Protein 6JK4 (pdb70)

Nearest PDB structures (foldseek):
  6jk5-assembly1_A  TM=1.004E+00  e=3.391E-26  Hypomesus nipponensis
  2py2-assembly6_F  TM=1.001E+00  e=6.611E-23  Clupea harengus
  1sl6-assembly3_C  TM=8.587E-01  e=1.693E-10  Homo sapiens
  1sl6-assembly6_F  TM=8.647E-01  e=2.025E-10  Homo sapiens
  4wrf-assembly1_A  TM=8.958E-01  e=6.069E-09  Rattus norvegicus

Organism: NCBI:txid182223

Sequence (126 aa):
ECPTDWKLFDGTCYLFNPSVLHWADAQESCMKEGASLASIHSLLEQYTFVKELTTAALTPSWLGGGDCQVSTRWFWMDGTSMDFTDWCYAQPDTTLTECCIQMNVGVGKCWDDTPCTHLHSSICAKT

Secondary structure (DSSP, 8-state):
---TT-EEETTEEEEEEEEEE-HHHHHHHHHHTT-EE----SHHHHHHHHTTSTTTT--EEEEEE--SSTT--EESSS-------BPTT-----GGG-EEEEEETTTTEEEEE-TTS-EEEEEEE-

Foldseek 3Di:
DDPPQWDDDPHKTKHWFFFWFFQVVQQVVLVVVPWGFADDDDPVSVVVQQVRCPPLSWWAFGQWWCQPHFPQMDGPPPDHPDDFFADPPDDPSDNQQTTWIALPDPVRHIYRGRRGGIGITMIMDD

Radius of gyration: 13.23 Å; Cα contacts (8 Å, |Δi|>4): 269; chains: 1; bounding box: 38×30×33 Å

B-factor: mean 11.13, std 7.7, range [4.28, 49.47]

Structure (mmCIF, N/CA/C/O backbone):
data_6JK4
#
_entry.id   6JK4
#
_cell.length_a   65.952
_cell.length_b   65.952
_cell.length_c   49.794
_cell.angle_alpha   90.00
_cell.angle_beta   90.00
_cell.angle_gamma   120.00
#
_symmetry.space_group_name_H-M   'P 31 2 1'
#
loop_
_entity.id
_entity.type
_entity.pdbx_description
1 polymer 'Type II antifreeze protein'
2 non-polymer 'CALCIUM ION'
3 water water
#
loop_
_atom_site.group_PDB
_atom_site.id
_atom_site.type_symbol
_atom_site.label_atom_id
_atom_site.label_alt_id
_atom_site.label_comp_id
_atom_site.label_asym_id
_atom_site.label_entity_id
_atom_site.label_seq_id
_atom_site.pdbx_PDB_ins_code
_atom_site.Cartn_x
_atom_site.Cartn_y
_atom_site.Cartn_z
_atom_site.occupancy
_atom_site.B_iso_or_equiv
_atom_site.auth_seq_id
_atom_site.auth_comp_id
_atom_site.auth_asym_id
_atom_site.auth_atom_id
_atom_site.pdbx_PDB_model_num
ATOM 1 N N . GLU A 1 9 ? 15.441 1.926 8.188 1.00 31.00 3 GLU A N 1
ATOM 2 C CA . GLU A 1 9 ? 15.643 1.660 6.734 1.00 27.02 3 GLU A CA 1
ATOM 3 C C . GLU A 1 9 ? 17.047 1.099 6.462 1.00 20.12 3 GLU A C 1
ATOM 4 O O . GLU A 1 9 ? 17.384 0.826 5.263 1.00 26.32 3 GLU A O 1
ATOM 10 N N . CYS A 1 10 ? 17.932 1.078 7.456 1.00 12.94 4 CYS A N 1
ATOM 11 C CA . CYS A 1 10 ? 19.150 0.348 7.316 1.00 10.52 4 CYS A CA 1
ATOM 12 C C . CYS A 1 10 ? 19.126 -0.900 8.197 1.00 9.72 4 CYS A C 1
ATOM 13 O O . CYS A 1 10 ? 18.423 -0.910 9.222 1.00 11.68 4 CYS A O 1
ATOM 16 N N . PRO A 1 11 ? 19.899 -1.940 7.847 1.00 8.92 5 PRO A N 1
ATOM 17 C CA . PRO A 1 11 ? 20.017 -3.080 8.750 1.00 9.41 5 PRO A CA 1
ATOM 18 C C . PRO A 1 11 ? 20.608 -2.684 10.094 1.00 9.41 5 PRO A C 1
ATOM 19 O O . PRO A 1 11 ? 21.336 -1.691 10.183 1.00 10.24 5 PRO A O 1
ATOM 23 N N . THR A 1 12 ? 20.291 -3.485 11.124 1.00 10.66 6 THR A N 1
ATOM 24 C CA . THR A 1 12 ? 20.828 -3.266 12.448 1.00 12.53 6 THR A CA 1
ATOM 25 C C . THR A 1 12 ? 22.349 -3.070 12.340 1.00 10.91 6 THR A C 1
ATOM 26 O O . THR A 1 12 ? 23.026 -3.810 11.685 1.00 12.37 6 THR A O 1
ATOM 30 N N . ASP A 1 13 ? 22.854 -2.061 13.089 1.00 9.54 7 ASP A N 1
ATOM 31 C CA . ASP A 1 13 ? 24.196 -1.591 13.222 1.00 10.05 7 ASP A CA 1
ATOM 32 C C . ASP A 1 13 ? 24.514 -0.518 12.167 1.00 8.69 7 ASP A C 1
ATOM 33 O O . ASP A 1 13 ? 25.420 0.278 12.391 1.00 9.93 7 ASP A O 1
ATOM 38 N N . TRP A 1 14 ? 23.843 -0.552 11.022 1.00 7.42 8 TRP A N 1
ATOM 39 C CA . TRP A 1 14 ? 24.159 0.399 9.933 1.00 6.47 8 TRP A CA 1
ATOM 40 C C . TRP A 1 14 ? 23.418 1.705 10.193 1.00 7.00 8 TRP A C 1
ATOM 41 O O . TRP A 1 14 ? 22.321 1.675 10.773 1.00 8.93 8 TRP A O 1
ATOM 52 N N . LYS A 1 15 ? 24.002 2.800 9.708 1.00 6.86 9 LYS A N 1
ATOM 53 C CA . LYS A 1 15 ? 23.426 4.130 10.003 1.00 7.72 9 LYS A CA 1
ATOM 54 C C . LYS A 1 15 ? 23.103 4.868 8.701 1.00 7.25 9 LYS A C 1
ATOM 55 O O . LYS A 1 15 ? 23.945 4.947 7.799 1.00 7.23 9 LYS A O 1
ATOM 61 N N . LEU A 1 16 ? 21.889 5.390 8.661 1.00 7.87 10 LEU A N 1
ATOM 62 C CA . LEU A 1 16 ? 21.339 6.013 7.454 1.00 7.38 10 LEU A CA 1
ATOM 63 C C . LEU A 1 16 ? 21.756 7.489 7.367 1.00 7.41 10 LEU A C 1
ATOM 64 O O . LEU A 1 16 ? 21.632 8.255 8.344 1.00 7.96 10 LEU A O 1
ATOM 69 N N . PHE A 1 17 ? 22.209 7.893 6.170 1.00 6.67 11 PHE A N 1
ATOM 70 C CA . PHE A 1 17 ? 22.329 9.344 5.874 1.00 6.92 11 PHE A CA 1
ATOM 71 C C . PHE A 1 17 ? 21.934 9.528 4.400 1.00 7.45 11 PHE A C 1
ATOM 72 O O . PHE A 1 17 ? 22.567 8.911 3.522 1.00 7.26 11 PHE A O 1
ATOM 80 N N . ASP A 1 18 ? 20.851 10.282 4.169 1.00 8.54 12 ASP A N 1
ATOM 81 C CA . ASP A 1 18 ? 20.381 10.658 2.835 1.00 10.31 12 ASP A CA 1
ATOM 82 C C . ASP A 1 18 ? 20.455 9.483 1.848 1.00 10.50 12 ASP A C 1
ATOM 83 O O . ASP A 1 18 ? 21.077 9.605 0.773 1.00 11.10 12 ASP A O 1
ATOM 88 N N . GLY A 1 19 ? 19.816 8.373 2.192 1.00 9.58 13 GLY A N 1
ATOM 89 C CA . GLY A 1 19 ? 19.573 7.279 1.239 1.00 9.75 13 GLY A CA 1
ATOM 90 C C . GLY A 1 19 ? 20.651 6.204 1.233 1.00 7.96 13 GLY A C 1
ATOM 91 O O . GLY A 1 19 ? 20.466 5.232 0.491 1.00 9.51 13 GLY A O 1
ATOM 92 N N . THR A 1 20 ? 21.743 6.351 1.980 1.00 7.18 14 THR A N 1
ATOM 93 C CA . THR A 1 20 ? 22.827 5.391 2.022 1.00 6.52 14 THR A CA 1
ATOM 94 C C . THR A 1 20 ? 23.042 4.926 3.450 1.00 6.05 14 THR A C 1
ATOM 95 O O . THR A 1 20 ? 22.913 5.720 4.409 1.00 6.69 14 THR A O 1
ATOM 99 N N . CYS A 1 21 ? 23.344 3.639 3.625 1.00 5.92 15 CYS A N 1
ATOM 100 C CA . CYS A 1 21 ? 23.630 3.031 4.917 1.00 5.98 15 CYS A CA 1
ATOM 101 C C . CYS A 1 21 ? 25.141 2.897 5.097 1.00 6.00 15 CYS A C 1
ATOM 102 O O . CYS A 1 21 ? 25.821 2.396 4.174 1.00 6.63 15 CYS A O 1
ATOM 105 N N . TYR A 1 22 ? 25.628 3.288 6.278 1.00 6.15 16 TYR A N 1
ATOM 106 C CA . TYR A 1 22 ? 27.071 3.326 6.541 1.00 6.13 16 TYR A CA 1
ATOM 107 C C . TYR A 1 22 ? 27.402 2.487 7.777 1.00 6.09 16 TYR A C 1
ATOM 108 O O . TYR A 1 22 ? 26.594 2.354 8.722 1.00 7.49 16 TYR A O 1
ATOM 117 N N . LEU A 1 23 ? 28.618 1.941 7.814 1.00 6.38 17 LEU A N 1
ATOM 118 C CA . LEU A 1 23 ? 29.085 1.180 8.954 1.00 6.48 17 LEU A CA 1
ATOM 119 C C . LEU A 1 23 ? 30.562 1.427 9.145 1.00 6.57 17 LEU A C 1
ATOM 120 O O . LEU A 1 23 ? 31.349 1.263 8.193 1.00 7.97 17 LEU A O 1
ATOM 125 N N . PHE A 1 24 ? 30.961 1.724 10.392 1.00 6.41 18 PHE A N 1
ATOM 126 C CA . PHE A 1 24 ? 32.400 1.780 10.726 1.00 6.48 18 PHE A CA 1
ATOM 127 C C . PHE A 1 24 ? 32.871 0.371 11.096 1.00 6.45 18 PHE A C 1
ATOM 128 O O . PHE A 1 24 ? 32.259 -0.318 11.942 1.00 7.52 18 PHE A O 1
ATOM 136 N N . ASN A 1 25 ? 33.937 -0.066 10.435 1.00 6.28 19 ASN A N 1
ATOM 137 C CA . ASN A 1 25 ? 34.645 -1.299 10.797 1.00 6.66 19 ASN A CA 1
ATOM 138 C C . ASN A 1 25 ? 35.890 -0.931 11.535 1.00 6.73 19 ASN A C 1
ATOM 139 O O . ASN A 1 25 ? 36.843 -0.441 10.961 1.00 6.42 19 ASN A O 1
ATOM 144 N N . PRO A 1 26 ? 35.928 -1.145 12.879 1.00 7.05 20 PRO A N 1
ATOM 145 C CA . PRO A 1 26 ? 37.101 -0.751 13.631 1.00 7.66 20 PRO A CA 1
ATOM 146 C C . PRO A 1 26 ? 38.317 -1.637 13.379 1.00 7.97 20 PRO A C 1
ATOM 147 O O . PRO A 1 26 ? 39.438 -1.206 13.657 1.00 9.01 20 PRO A O 1
ATOM 151 N N . SER A 1 27 ? 38.083 -2.854 12.911 1.00 7.36 21 SER A N 1
ATOM 152 C CA . SER A 1 27 ? 39.199 -3.818 12.744 1.00 8.41 21 SER A CA 1
ATOM 153 C C . SER A 1 27 ? 40.265 -3.211 11.847 1.00 7.41 21 SER A C 1
ATOM 154 O O . SER A 1 27 ? 39.912 -2.803 10.731 1.00 7.72 21 SER A O 1
ATOM 157 N N . VAL A 1 28 ? 41.527 -3.221 12.267 1.00 8.11 22 VAL A N 1
ATOM 158 C CA . VAL A 1 28 ? 42.541 -2.656 11.415 1.00 7.94 22 VAL A CA 1
ATOM 159 C C . VAL A 1 28 ? 42.952 -3.664 10.340 1.00 7.54 22 VAL A C 1
ATOM 160 O O . VAL A 1 28 ? 43.309 -4.822 10.670 1.00 8.53 22 VAL A O 1
ATOM 164 N N . LEU A 1 29 ? 42.811 -3.254 9.076 1.00 6.91 23 LEU A N 1
ATOM 165 C CA . LEU A 1 29 ? 42.989 -4.171 7.930 1.00 7.09 23 LEU A CA 1
ATOM 166 C C . LEU A 1 29 ? 43.697 -3.399 6.821 1.00 6.96 23 LEU A C 1
ATOM 167 O O . LEU A 1 29 ? 43.497 -2.155 6.693 1.00 6.66 23 LEU A O 1
ATOM 172 N N . HIS A 1 30 ? 44.335 -4.129 5.895 1.00 6.77 24 HIS A N 1
ATOM 173 C CA . HIS A 1 30 ? 44.830 -3.417 4.692 1.00 6.61 24 HIS A CA 1
ATOM 174 C C . HIS A 1 30 ? 43.603 -3.091 3.800 1.00 5.88 24 HIS A C 1
ATOM 175 O O . HIS A 1 30 ? 42.482 -3.572 4.023 1.00 5.96 24 HIS A O 1
ATOM 182 N N . TRP A 1 31 ? 43.861 -2.281 2.772 1.00 5.84 25 TRP A N 1
ATOM 183 C CA . TRP A 1 31 ? 42.715 -1.729 2.004 1.00 5.52 25 TRP A CA 1
ATOM 184 C C . TRP A 1 31 ? 41.872 -2.856 1.373 1.00 5.27 25 TRP A C 1
ATOM 185 O O . TRP A 1 31 ? 40.642 -2.806 1.387 1.00 5.68 25 TRP A O 1
ATOM 196 N N . ALA A 1 32 ? 42.527 -3.866 0.810 1.00 5.51 26 ALA A N 1
ATOM 197 C CA . ALA A 1 32 ? 41.830 -4.940 0.156 1.00 5.53 26 ALA A CA 1
ATOM 198 C C . ALA A 1 32 ? 41.041 -5.793 1.164 1.00 6.04 26 ALA A C 1
ATOM 199 O O . ALA A 1 32 ? 39.931 -6.191 0.883 1.00 6.00 26 ALA A O 1
ATOM 201 N N . ASP A 1 33 ? 41.641 -6.093 2.337 1.00 6.40 27 ASP A N 1
ATOM 202 C CA . ASP A 1 33 ? 40.886 -6.809 3.349 1.00 6.13 27 ASP A CA 1
ATOM 203 C C . ASP A 1 33 ? 39.661 -5.999 3.774 1.00 5.78 27 ASP A C 1
ATOM 204 O O . ASP A 1 33 ? 38.619 -6.540 4.047 1.00 5.99 27 ASP A O 1
ATOM 209 N N . ALA A 1 34 ? 39.836 -4.676 3.905 1.00 5.76 28 ALA A N 1
ATOM 210 C CA . ALA A 1 34 ? 38.718 -3.815 4.323 1.00 5.55 28 ALA A CA 1
ATOM 211 C C . ALA A 1 34 ? 37.617 -3.808 3.247 1.00 5.61 28 ALA A C 1
ATOM 212 O O . ALA A 1 34 ? 36.456 -3.919 3.591 1.00 5.89 28 ALA A O 1
ATOM 214 N N . GLN A 1 35 ? 38.014 -3.734 1.959 1.00 5.50 29 GLN A N 1
ATOM 215 C CA . GLN A 1 35 ? 37.011 -3.797 0.892 1.00 5.11 29 GLN A CA 1
ATOM 216 C C . GLN A 1 35 ? 36.272 -5.124 0.929 1.00 4.96 29 GLN A C 1
ATOM 217 O O . GLN A 1 35 ? 35.066 -5.177 0.792 1.00 5.77 29 GLN A O 1
ATOM 223 N N . GLU A 1 36 ? 37.028 -6.227 1.067 1.00 5.52 30 GLU A N 1
ATOM 224 C CA . GLU A 1 36 ? 36.432 -7.573 1.108 1.00 6.04 30 GLU A CA 1
ATOM 225 C C . GLU A 1 36 ? 35.459 -7.687 2.291 1.00 6.15 30 GLU A C 1
ATOM 226 O O . GLU A 1 36 ? 34.424 -8.328 2.166 1.00 6.52 30 GLU A O 1
ATOM 232 N N . SER A 1 37 ? 35.813 -7.112 3.452 1.00 6.13 31 SER A N 1
ATOM 233 C CA . SER A 1 37 ? 34.932 -7.159 4.605 1.00 6.63 31 SER A CA 1
ATOM 234 C C . SER A 1 37 ? 33.639 -6.387 4.342 1.00 5.83 31 SER A C 1
ATOM 235 O O . SER A 1 37 ? 32.564 -6.855 4.679 1.00 6.96 31 SER A O 1
ATOM 238 N N . CYS A 1 38 ? 33.738 -5.208 3.705 1.00 5.50 32 CYS A N 1
ATOM 239 C CA . CYS A 1 38 ? 32.507 -4.524 3.297 1.00 5.47 32 CYS A CA 1
ATOM 240 C C . CYS A 1 38 ? 31.675 -5.413 2.359 1.00 5.20 32 CYS A C 1
ATOM 241 O O . CYS A 1 38 ? 30.470 -5.528 2.500 1.00 5.71 32 CYS A O 1
ATOM 244 N N . MET A 1 39 ? 32.347 -6.031 1.394 1.00 5.70 33 MET A N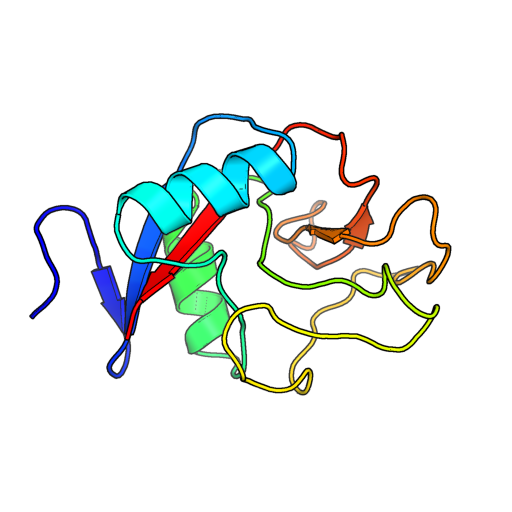 1
ATOM 245 C CA . MET A 1 39 ? 31.651 -6.802 0.359 1.00 6.05 33 MET A CA 1
ATOM 246 C C . MET A 1 39 ? 30.922 -8.020 0.921 1.00 6.04 33 MET A C 1
ATOM 247 O O . MET A 1 39 ? 29.917 -8.424 0.367 1.00 6.34 33 MET A O 1
ATOM 252 N N . LYS A 1 40 ? 31.481 -8.578 1.997 1.00 6.48 34 LYS A N 1
ATOM 253 C CA . LYS A 1 40 ? 30.812 -9.742 2.656 1.00 7.53 34 LYS A CA 1
ATOM 254 C C . LYS A 1 40 ? 29.380 -9.360 3.105 1.00 6.62 34 LYS A C 1
ATOM 255 O O . LYS A 1 40 ? 28.483 -10.237 3.119 1.00 8.24 34 LYS A O 1
ATOM 261 N N . GLU A 1 41 ? 29.150 -8.080 3.460 1.00 7.31 35 GLU A N 1
ATOM 262 C CA . GLU A 1 41 ? 27.822 -7.589 3.839 1.00 8.18 35 GLU A CA 1
ATOM 263 C C . GLU A 1 41 ? 27.221 -6.697 2.766 1.00 7.67 35 GLU A C 1
ATOM 264 O O . GLU A 1 41 ? 26.475 -5.753 3.093 1.00 8.15 35 GLU A O 1
ATOM 270 N N . GLY A 1 42 ? 27.552 -6.961 1.508 1.00 6.36 36 GLY A N 1
ATOM 271 C CA . GLY A 1 42 ? 26.871 -6.245 0.413 1.00 6.74 36 GLY A CA 1
ATOM 272 C C . GLY A 1 42 ? 27.252 -4.781 0.321 1.00 5.97 36 GLY A C 1
ATOM 273 O O . GLY A 1 42 ? 26.487 -3.982 -0.234 1.00 6.59 36 GLY A O 1
ATOM 274 N N . ALA A 1 43 ? 28.451 -4.452 0.782 1.00 5.72 37 ALA A N 1
ATOM 275 C CA . ALA A 1 43 ? 28.837 -3.021 0.782 1.00 5.81 37 ALA A CA 1
ATOM 276 C C . ALA A 1 43 ? 30.195 -2.841 0.085 1.00 5.42 37 ALA A C 1
ATOM 277 O O . ALA A 1 43 ? 30.897 -3.802 -0.270 1.00 6.63 37 ALA A O 1
ATOM 279 N N . SER A 1 44 ? 30.552 -1.564 -0.057 1.00 5.95 38 SER A N 1
ATOM 280 C CA . SER A 1 44 ? 31.878 -1.179 -0.570 1.00 5.34 38 SER A CA 1
ATOM 281 C C . SER A 1 44 ? 32.480 -0.207 0.453 1.00 4.69 38 SER A C 1
ATOM 282 O O . SER A 1 44 ? 31.741 0.453 1.187 1.00 5.48 38 SER A O 1
ATOM 285 N N . LEU A 1 45 ? 33.795 -0.087 0.461 1.00 4.57 39 LEU A N 1
ATOM 286 C CA . LEU A 1 45 ? 34.362 1.052 1.123 1.00 4.97 39 LEU A CA 1
ATOM 287 C C . LEU A 1 45 ? 33.743 2.310 0.541 1.00 4.66 39 LEU A C 1
ATOM 288 O O . LEU A 1 45 ? 33.499 2.420 -0.690 1.00 5.63 39 LEU A O 1
ATOM 293 N N . ALA A 1 46 ? 33.471 3.291 1.410 1.00 4.82 40 ALA A N 1
ATOM 294 C CA . ALA A 1 46 ? 32.622 4.425 1.047 1.00 5.19 40 ALA A CA 1
ATOM 295 C C . ALA A 1 46 ? 33.328 5.440 0.130 1.00 4.79 40 ALA A C 1
ATOM 296 O O . ALA A 1 46 ? 34.538 5.574 0.135 1.00 5.64 40 ALA A O 1
ATOM 298 N N . SER A 1 47 ? 32.458 6.188 -0.560 1.00 4.85 41 SER A N 1
ATOM 299 C CA . SER A 1 47 ? 32.885 7.404 -1.279 1.00 5.02 41 SER A CA 1
ATOM 300 C C . SER A 1 47 ? 32.313 8.606 -0.495 1.00 5.27 41 SER A C 1
ATOM 301 O O . SER A 1 47 ? 31.459 8.429 0.432 1.00 6.90 41 SER A O 1
ATOM 304 N N . ILE A 1 48 ? 32.776 9.825 -0.837 1.00 5.36 42 ILE A N 1
ATOM 305 C CA . ILE A 1 48 ? 32.312 11.080 -0.170 1.00 5.75 42 ILE A CA 1
ATOM 306 C C . ILE A 1 48 ? 32.065 12.120 -1.269 1.00 5.39 42 ILE A C 1
ATOM 307 O O . ILE A 1 48 ? 32.963 12.311 -2.138 1.00 6.19 42 ILE A O 1
ATOM 312 N N . HIS A 1 49 ? 30.891 12.780 -1.239 1.00 5.58 43 HIS A N 1
ATOM 313 C CA . HIS A 1 49 ? 30.539 13.734 -2.319 1.00 5.90 43 HIS A CA 1
ATOM 314 C C . HIS A 1 49 ? 30.041 15.068 -1.802 1.00 6.84 43 HIS A C 1
ATOM 315 O O . HIS A 1 49 ? 29.727 15.932 -2.655 1.00 7.86 43 HIS A O 1
ATOM 322 N N . SER A 1 50 ? 29.933 15.259 -0.489 1.00 7.54 44 SER A N 1
ATOM 323 C CA . SER A 1 50 ? 29.475 16.579 0.013 1.00 9.52 44 SER A CA 1
ATOM 324 C C . SER A 1 50 ? 30.090 16.771 1.381 1.00 8.88 44 SER A C 1
ATOM 325 O O . SER A 1 50 ? 30.419 15.780 2.104 1.00 8.38 44 SER A O 1
ATOM 328 N N . LEU A 1 51 ? 30.129 18.051 1.822 1.00 10.20 45 LEU A N 1
ATOM 329 C CA A LEU A 1 51 ? 30.410 18.348 3.200 0.50 10.02 45 LEU A CA 1
ATOM 330 C CA B LEU A 1 51 ? 30.441 18.323 3.226 0.50 10.21 45 LEU A CA 1
ATOM 331 C C . LEU A 1 51 ? 29.555 17.637 4.433 1.00 9.06 45 LEU A C 1
ATOM 332 O O . LEU A 1 51 ? 30.085 17.048 5.293 1.00 9.52 45 LEU A O 1
ATOM 341 N N . GLU A 1 52 ? 28.254 17.567 4.100 1.00 9.36 46 GLU A N 1
ATOM 342 C CA . GLU A 1 52 ? 27.337 16.898 5.035 1.00 9.19 46 GLU A CA 1
ATOM 343 C C . GLU A 1 52 ? 27.624 15.386 5.052 1.00 8.08 46 GLU A C 1
ATOM 344 O O . GLU A 1 52 ? 27.575 14.773 6.118 1.00 9.11 46 GLU A O 1
ATOM 350 N N . GLN A 1 53 ? 27.835 14.769 3.883 1.00 7.68 47 GLN A N 1
ATOM 351 C CA . GLN A 1 53 ? 28.173 13.323 3.901 1.00 7.12 47 GLN A CA 1
ATOM 352 C C . GLN A 1 53 ? 29.481 13.119 4.689 1.00 6.33 47 GLN A C 1
ATOM 353 O O . GLN A 1 53 ? 29.601 12.165 5.486 1.00 6.70 47 GLN A O 1
ATOM 359 N N . TYR A 1 54 ? 30.443 14.010 4.425 1.00 6.12 48 TYR A N 1
ATOM 360 C CA . TYR A 1 54 ? 31.786 13.864 5.050 1.00 6.64 48 TYR A CA 1
ATOM 361 C C . TYR A 1 54 ? 31.666 13.962 6.591 1.00 7.01 48 TYR A C 1
ATOM 362 O O . TYR A 1 54 ? 32.245 13.157 7.316 1.00 7.47 48 TYR A O 1
ATOM 371 N N . THR A 1 55 ? 30.923 14.967 7.059 1.00 7.51 49 THR A N 1
ATOM 372 C CA . THR A 1 55 ? 30.727 15.112 8.498 1.00 9.04 49 THR A CA 1
ATOM 373 C C . THR A 1 55 ? 30.020 13.910 9.103 1.00 8.07 49 THR A C 1
ATOM 374 O O . THR A 1 55 ? 30.407 13.431 10.186 1.00 9.22 49 THR A O 1
ATOM 378 N N . PHE A 1 56 ? 29.001 13.401 8.415 1.00 7.59 50 PHE A N 1
ATOM 379 C CA . PHE A 1 56 ? 28.296 12.225 8.911 1.00 7.15 50 PHE A CA 1
ATOM 380 C C . PHE A 1 56 ? 29.259 11.052 9.064 1.00 6.61 50 PHE A C 1
ATOM 381 O O . PHE A 1 56 ? 29.260 10.364 10.071 1.00 7.47 50 PHE A O 1
ATOM 389 N N . VAL A 1 57 ? 30.078 10.818 8.029 1.00 6.41 51 VAL A N 1
ATOM 390 C CA . VAL A 1 57 ? 31.015 9.715 8.050 1.00 6.38 51 VAL A CA 1
ATOM 391 C C . VAL A 1 57 ? 32.040 9.912 9.174 1.00 6.48 51 VAL A C 1
ATOM 392 O O . VAL A 1 57 ? 32.330 8.981 9.934 1.00 7.31 51 VAL A O 1
ATOM 396 N N . LYS A 1 58 ? 32.594 11.127 9.319 1.00 7.20 52 LYS A N 1
ATOM 397 C CA . LYS A 1 58 ? 33.564 11.345 10.428 1.00 7.85 52 LYS A CA 1
ATOM 398 C C . LYS A 1 58 ? 32.941 10.994 11.794 1.00 7.95 52 LYS A C 1
ATOM 399 O O . LYS A 1 58 ? 33.627 10.487 12.642 1.00 8.37 52 LYS A O 1
ATOM 405 N N . GLU A 1 59 ? 31.670 11.315 11.931 1.00 8.58 53 GLU A N 1
ATOM 406 C CA . GLU A 1 59 ? 30.972 11.066 13.215 1.00 9.09 53 GLU A CA 1
ATOM 407 C C . GLU A 1 59 ? 30.806 9.582 13.518 1.00 8.91 53 GLU A C 1
ATOM 408 O O . GLU A 1 59 ? 30.418 9.255 14.634 1.00 12.36 53 GLU A O 1
ATOM 414 N N . LEU A 1 60 ? 31.049 8.687 12.551 1.00 7.88 54 LEU A N 1
ATOM 415 C CA . LEU A 1 60 ? 31.014 7.212 12.792 1.00 8.10 54 LEU A CA 1
ATOM 416 C C . LEU A 1 60 ? 32.320 6.637 13.338 1.00 7.43 54 LEU A C 1
ATOM 417 O O . LEU A 1 60 ? 32.338 5.494 13.723 1.00 8.82 54 LEU A O 1
ATOM 422 N N . THR A 1 61 ? 33.389 7.456 13.322 1.00 7.81 55 THR A N 1
ATOM 423 C CA . THR A 1 61 ? 34.760 6.919 13.467 1.00 8.38 55 THR A CA 1
ATOM 424 C C . THR A 1 61 ? 35.318 6.988 14.902 1.00 8.80 55 THR A C 1
ATOM 425 O O . THR A 1 61 ? 36.552 7.011 15.079 1.00 9.42 55 THR A O 1
ATOM 429 N N . THR A 1 62 ? 34.427 6.899 15.879 1.00 10.42 56 THR A N 1
ATOM 430 C CA . THR A 1 62 ? 34.751 6.919 17.338 1.00 9.83 56 THR A CA 1
ATOM 431 C C . THR A 1 62 ? 35.060 8.354 17.734 1.00 10.31 56 THR A C 1
ATOM 432 O O . THR A 1 62 ? 35.244 9.272 16.888 1.00 10.85 56 THR A O 1
ATOM 436 N N . ALA A 1 63 ? 35.161 8.568 19.031 1.00 10.15 57 ALA A N 1
ATOM 437 C CA . ALA A 1 63 ? 35.515 9.904 19.527 1.00 10.56 57 ALA A CA 1
ATOM 438 C C . ALA A 1 63 ? 36.909 10.291 19.061 1.00 10.14 57 ALA A C 1
ATOM 439 O O . ALA A 1 63 ? 37.175 11.503 18.915 1.00 9.99 57 ALA A O 1
ATOM 441 N N . ALA A 1 64 ? 37.751 9.303 18.782 1.00 10.21 58 ALA A N 1
ATOM 442 C CA . ALA A 1 64 ? 39.116 9.534 18.350 1.00 10.10 58 ALA A CA 1
ATOM 443 C C . ALA A 1 64 ? 39.210 9.974 16.878 1.00 9.38 58 ALA A C 1
ATOM 444 O O . ALA A 1 64 ? 40.299 10.247 16.438 1.00 9.99 58 ALA A O 1
ATOM 446 N N . LEU A 1 65 ? 38.099 9.905 16.112 1.00 8.85 59 LEU A N 1
ATOM 447 C CA . LEU A 1 65 ? 38.118 10.108 14.623 1.00 8.50 59 LEU A CA 1
ATOM 448 C C . LEU A 1 65 ? 39.314 9.348 14.068 1.00 7.61 59 LEU A C 1
ATOM 449 O O . LEU A 1 65 ? 40.335 9.964 13.582 1.00 7.96 59 LEU A O 1
ATOM 454 N N . THR A 1 66 ? 39.164 8.053 14.163 1.00 8.33 60 THR A N 1
ATOM 455 C CA . THR A 1 66 ? 40.252 7.130 13.845 1.00 8.21 60 THR A CA 1
ATOM 456 C C . THR A 1 66 ? 40.570 7.196 12.354 1.00 7.34 60 THR A C 1
ATOM 457 O O . THR A 1 66 ? 39.634 7.138 11.528 1.00 7.19 60 THR A O 1
ATOM 461 N N . PRO A 1 67 ? 41.862 7.274 11.993 1.00 6.82 61 PRO A N 1
ATOM 462 C CA . PRO A 1 67 ? 42.296 7.153 10.583 1.00 6.51 61 PRO A CA 1
ATOM 463 C C . PRO A 1 67 ? 41.631 5.919 9.954 1.00 6.39 61 PRO A C 1
ATOM 464 O O . PRO A 1 67 ? 41.665 4.798 10.525 1.00 7.61 61 PRO A O 1
ATOM 468 N N . SER A 1 68 ? 41.018 6.125 8.777 1.00 5.80 62 SER A N 1
ATOM 469 C CA . SER A 1 68 ? 40.213 5.030 8.208 1.00 5.82 62 SER A CA 1
ATOM 470 C C . SER A 1 68 ? 40.316 5.004 6.679 1.00 5.47 62 SER A C 1
ATOM 471 O O . SER A 1 68 ? 40.456 6.050 6.034 1.00 6.05 62 SER A O 1
ATOM 474 N N . TRP A 1 69 ? 40.169 3.797 6.126 1.00 5.11 63 TRP A N 1
ATOM 475 C CA . TRP A 1 69 ? 40.146 3.655 4.665 1.00 4.98 63 TRP A CA 1
ATOM 476 C C . TRP A 1 69 ? 38.796 4.111 4.098 1.00 4.75 63 TRP A C 1
ATOM 477 O O . TRP A 1 69 ? 37.711 3.789 4.650 1.00 5.36 63 TRP A O 1
ATOM 488 N N . LEU A 1 70 ? 38.919 4.779 2.932 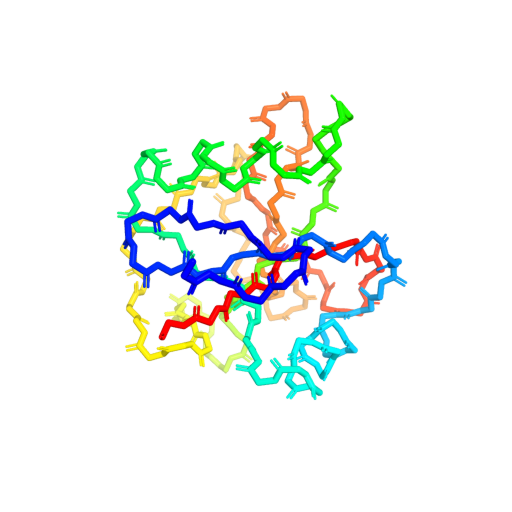1.00 5.20 64 LEU A N 1
ATOM 489 C CA . LEU A 1 70 ? 37.765 5.037 2.034 1.00 4.74 64 LEU A CA 1
ATOM 490 C C . LEU A 1 70 ? 37.990 4.199 0.771 1.00 4.28 64 LEU A C 1
ATOM 491 O O . LEU A 1 70 ? 39.104 3.687 0.535 1.00 5.24 64 LEU A O 1
ATOM 496 N N . GLY A 1 71 ? 36.970 4.123 -0.092 1.00 4.54 65 GLY A N 1
ATOM 497 C CA . GLY A 1 71 ? 37.008 3.256 -1.252 1.00 4.88 65 GLY A CA 1
ATOM 498 C C . GLY A 1 71 ? 37.596 3.885 -2.482 1.00 5.18 65 GLY A C 1
ATOM 499 O O . GLY A 1 71 ? 37.095 3.604 -3.604 1.00 6.78 65 GLY A O 1
ATOM 500 N N . GLY A 1 72 ? 38.636 4.709 -2.348 1.00 6.04 66 GLY A N 1
ATOM 501 C CA . GLY A 1 72 ? 39.192 5.467 -3.438 1.00 6.48 66 GLY A CA 1
ATOM 502 C C . GLY A 1 72 ? 40.654 5.229 -3.640 1.00 5.82 66 GLY A C 1
ATOM 503 O O . GLY A 1 72 ? 41.346 4.826 -2.719 1.00 5.79 66 GLY A O 1
ATOM 504 N N . GLY A 1 73 ? 41.151 5.561 -4.826 1.00 5.35 67 GLY A N 1
ATOM 505 C CA . GLY A 1 73 ? 42.582 5.512 -5.067 1.00 6.16 67 GLY A CA 1
ATOM 506 C C . GLY A 1 73 ? 42.894 5.872 -6.514 1.00 5.50 67 GLY A C 1
ATOM 507 O O . GLY A 1 73 ? 42.002 6.025 -7.341 1.00 6.12 67 GLY A O 1
ATOM 508 N N . ASP A 1 74 ? 44.190 5.947 -6.762 1.00 5.64 68 ASP A N 1
ATOM 509 C CA . ASP A 1 74 ? 44.700 6.188 -8.136 1.00 5.83 68 ASP A CA 1
ATOM 510 C C . ASP A 1 74 ? 45.718 5.097 -8.471 1.00 6.20 68 ASP A C 1
ATOM 511 O O . ASP A 1 74 ? 46.785 5.375 -9.016 1.00 6.67 68 ASP A O 1
ATOM 516 N N . CYS A 1 75 ? 45.348 3.845 -8.208 1.00 6.05 69 CYS A N 1
ATOM 517 C CA . CYS A 1 75 ? 46.304 2.733 -8.276 1.00 6.71 69 CYS A CA 1
ATOM 518 C C . CYS A 1 75 ? 46.496 2.176 -9.697 1.00 6.59 69 CYS A C 1
ATOM 519 O O . CYS A 1 75 ? 47.439 1.401 -9.894 1.00 7.57 69 CYS A O 1
ATOM 522 N N . GLN A 1 76 ? 45.619 2.521 -10.626 1.00 6.44 70 GLN A N 1
ATOM 523 C CA . GLN A 1 76 ? 45.762 2.041 -12.003 1.00 6.93 70 GLN A CA 1
ATOM 524 C C . GLN A 1 76 ? 46.661 2.998 -12.782 1.00 7.04 70 GLN A C 1
ATOM 525 O O . GLN A 1 76 ? 47.709 2.548 -13.326 1.00 7.82 70 GLN A O 1
ATOM 531 N N . VAL A 1 77 ? 46.297 4.269 -12.852 1.00 7.01 71 VAL A N 1
ATOM 532 C CA . VAL A 1 77 ? 47.091 5.270 -13.544 1.00 7.75 71 VAL A CA 1
ATOM 533 C C . VAL A 1 77 ? 47.216 6.448 -12.573 1.00 7.55 71 VAL A C 1
ATOM 534 O O . VAL A 1 77 ? 46.213 7.006 -12.120 1.00 7.50 71 VAL A O 1
ATOM 538 N N . SER A 1 78 ? 48.448 6.850 -12.270 1.00 8.37 72 SER A N 1
ATOM 539 C CA . SER A 1 78 ? 48.663 7.950 -11.328 1.00 8.03 72 SER A CA 1
ATOM 540 C C . SER A 1 78 ? 47.876 9.174 -11.758 1.00 8.26 72 SER A C 1
ATOM 541 O O . SER A 1 78 ? 47.872 9.531 -12.934 1.00 8.79 72 SER A O 1
ATOM 545 N N . THR A 1 79 ? 47.291 9.834 -10.747 1.00 7.86 73 THR A N 1
ATOM 546 C CA . THR A 1 79 ? 46.460 11.059 -10.852 1.00 8.30 73 THR A CA 1
ATOM 547 C C . THR A 1 79 ? 45.026 10.766 -11.302 1.00 7.23 73 THR A C 1
ATOM 548 O O . THR A 1 79 ? 44.258 11.673 -11.342 1.00 8.35 73 THR A O 1
ATOM 552 N N . ARG A 1 80 ? 44.714 9.522 -11.684 1.00 6.42 74 ARG A N 1
ATOM 553 C CA . ARG A 1 80 ? 43.369 9.160 -12.130 1.00 6.38 74 ARG A CA 1
ATOM 554 C C . ARG A 1 80 ? 42.649 8.491 -10.968 1.00 6.03 74 ARG A C 1
ATOM 555 O O . ARG A 1 80 ? 42.898 7.309 -10.674 1.00 6.60 74 ARG A O 1
ATOM 563 N N . TRP A 1 81 ? 41.867 9.297 -10.253 1.00 6.05 75 TRP A N 1
ATOM 564 C CA . TRP A 1 81 ? 41.190 8.824 -9.021 1.00 5.61 75 TRP A CA 1
ATOM 565 C C . TRP A 1 81 ? 39.853 8.187 -9.370 1.00 5.73 75 TRP A C 1
ATOM 566 O O . TRP A 1 81 ? 39.094 8.765 -10.164 1.00 6.74 75 TRP A O 1
ATOM 577 N N . PHE A 1 82 ? 39.595 7.078 -8.679 1.00 5.21 76 PHE A N 1
ATOM 578 C CA . PHE A 1 82 ? 38.303 6.387 -8.839 1.00 5.19 76 PHE A CA 1
ATOM 579 C C . PHE A 1 82 ? 37.817 5.903 -7.477 1.00 4.99 76 PHE A C 1
ATOM 580 O O . PHE A 1 82 ? 38.626 5.567 -6.592 1.00 6.10 76 PHE A O 1
ATOM 588 N N . TRP A 1 83 ? 36.486 5.814 -7.377 1.00 4.99 77 TRP A N 1
ATOM 589 C CA . TRP A 1 83 ? 35.820 5.168 -6.223 1.00 4.79 77 TRP A CA 1
ATOM 590 C C . TRP A 1 83 ? 35.448 3.736 -6.634 1.00 4.80 77 TRP A C 1
ATOM 591 O O . TRP A 1 83 ? 35.489 3.370 -7.847 1.00 7.28 77 TRP A O 1
ATOM 602 N N . MET A 1 84 ? 35.028 2.910 -5.664 1.00 5.03 78 MET A N 1
ATOM 603 C CA . MET A 1 84 ? 34.630 1.504 -5.952 1.00 5.44 78 MET A CA 1
ATOM 604 C C . MET A 1 84 ? 33.108 1.351 -6.136 1.00 5.54 78 MET A C 1
ATOM 605 O O . MET A 1 84 ? 32.669 0.244 -6.535 1.00 6.72 78 MET A O 1
ATOM 610 N N . ASP A 1 85 ? 32.332 2.420 -5.949 1.00 5.87 79 ASP A N 1
ATOM 611 C CA . ASP A 1 85 ? 30.891 2.362 -5.912 1.00 6.31 79 ASP A CA 1
ATOM 612 C C . ASP A 1 85 ? 30.226 2.998 -7.132 1.00 6.64 79 ASP A C 1
ATOM 613 O O . ASP A 1 85 ? 29.025 3.280 -7.081 1.00 7.07 79 ASP A O 1
ATOM 618 N N . GLY A 1 86 ? 30.957 3.229 -8.217 1.00 6.57 80 GLY A N 1
ATOM 619 C CA . GLY A 1 86 ? 30.370 3.750 -9.432 1.00 7.23 80 GLY A CA 1
ATOM 620 C C . GLY A 1 86 ? 30.141 5.237 -9.415 1.00 6.51 80 GLY A C 1
ATOM 621 O O . GLY A 1 86 ? 29.593 5.753 -10.394 1.00 8.27 80 GLY A O 1
ATOM 622 N N . THR A 1 87 ? 30.576 5.949 -8.361 1.00 6.26 81 THR A N 1
ATOM 623 C CA . THR A 1 87 ? 30.486 7.378 -8.309 1.00 5.82 81 THR A CA 1
ATOM 624 C C . THR A 1 87 ? 31.825 7.952 -8.754 1.00 6.04 81 THR A C 1
ATOM 625 O O . THR A 1 87 ? 32.824 7.257 -8.748 1.00 7.07 81 THR A O 1
ATOM 629 N N . SER A 1 88 ? 31.868 9.259 -9.004 1.00 7.59 82 SER A N 1
ATOM 630 C CA . SER A 1 88 ? 33.084 9.879 -9.530 1.00 7.91 82 SER A CA 1
ATOM 631 C C . SER A 1 88 ? 33.823 10.629 -8.448 1.00 7.56 82 SER A C 1
ATOM 632 O O . SER A 1 88 ? 33.207 11.123 -7.465 1.00 8.21 82 SER A O 1
ATOM 636 N N . MET A 1 89 ? 35.129 10.759 -8.621 1.00 6.88 83 MET A N 1
ATOM 637 C CA . MET A 1 89 ? 35.888 11.624 -7.688 1.00 7.38 83 MET A CA 1
ATOM 638 C C . MET A 1 89 ? 35.546 13.095 -7.974 1.00 7.54 83 MET A C 1
ATOM 639 O O . MET A 1 89 ? 35.723 13.546 -9.109 1.00 10.82 83 MET A O 1
ATOM 644 N N . ASP A 1 90 ? 34.866 13.736 -7.040 1.00 7.28 84 ASP A N 1
ATOM 645 C CA . ASP A 1 90 ? 34.498 15.168 -7.154 1.00 8.30 84 ASP A CA 1
ATOM 646 C C . ASP A 1 90 ? 35.022 15.786 -5.841 1.00 9.14 84 ASP A C 1
ATOM 647 O O . ASP A 1 90 ? 36.156 16.345 -5.785 1.00 10.74 84 ASP A O 1
ATOM 652 N N . PHE A 1 91 ? 34.301 15.605 -4.782 1.00 8.43 85 PHE A N 1
ATOM 653 C CA . PHE A 1 91 ? 34.720 16.121 -3.468 1.00 7.64 85 PHE A CA 1
ATOM 654 C C . PHE A 1 91 ? 36.033 15.438 -3.019 1.00 6.48 85 PHE A C 1
ATOM 655 O O . PHE A 1 91 ? 36.173 14.190 -3.100 1.00 6.96 85 PHE A O 1
ATOM 663 N N . THR A 1 92 ? 36.961 16.259 -2.492 1.00 6.60 86 THR A N 1
ATOM 664 C CA . THR A 1 92 ? 38.177 15.721 -1.860 1.00 6.45 86 THR A CA 1
ATOM 665 C C . THR A 1 92 ? 38.477 16.597 -0.630 1.00 5.85 86 THR A C 1
ATOM 666 O O . THR A 1 92 ? 37.988 17.744 -0.563 1.00 7.22 86 THR A O 1
ATOM 670 N N . ASP A 1 93 ? 39.286 16.063 0.281 1.00 5.95 87 ASP A N 1
ATOM 671 C CA . ASP A 1 93 ? 39.753 16.859 1.450 1.00 6.28 87 ASP A CA 1
ATOM 672 C C . ASP A 1 93 ? 41.230 16.525 1.698 1.00 6.04 87 ASP A C 1
ATOM 673 O O . ASP A 1 93 ? 41.585 16.099 2.793 1.00 6.21 87 ASP A O 1
ATOM 678 N N . TRP A 1 94 ? 42.050 16.737 0.673 1.00 6.50 88 TRP A N 1
ATOM 679 C CA . TRP A 1 94 ? 43.480 16.420 0.849 1.00 5.97 88 TRP A CA 1
ATOM 680 C C . TRP A 1 94 ? 44.100 17.190 2.012 1.00 5.94 88 TRP A C 1
ATOM 681 O O . TRP A 1 94 ? 43.939 18.440 2.107 1.00 6.07 88 TRP A O 1
ATOM 692 N N . CYS A 1 95 ? 44.897 16.489 2.824 1.00 5.60 89 CYS A N 1
ATOM 693 C CA . CYS A 1 95 ? 45.712 17.197 3.834 1.00 5.84 89 CYS A CA 1
ATOM 694 C C . CYS A 1 95 ? 46.775 18.047 3.102 1.00 5.53 89 CYS A C 1
ATOM 695 O O . CYS A 1 95 ? 47.192 17.767 1.951 1.00 6.09 89 CYS A O 1
ATOM 698 N N . TYR A 1 96 ? 47.309 19.045 3.826 1.00 6.00 90 TYR A N 1
ATOM 699 C CA . TYR A 1 96 ? 48.519 19.733 3.338 1.00 6.27 90 TYR A CA 1
ATOM 700 C C . TYR A 1 96 ? 49.576 18.700 2.925 1.00 6.05 90 TYR A C 1
ATOM 701 O O . TYR A 1 96 ? 49.856 17.780 3.689 1.00 7.62 90 TYR A O 1
ATOM 710 N N . ALA A 1 97 ? 50.143 18.934 1.752 1.00 5.55 91 ALA A N 1
ATOM 711 C CA . ALA A 1 97 ? 51.183 18.149 1.111 1.00 6.35 91 ALA A CA 1
ATOM 712 C C . ALA A 1 97 ? 50.670 16.874 0.434 1.00 6.09 91 ALA A C 1
ATOM 713 O O . ALA A 1 97 ? 51.483 16.175 -0.175 1.00 7.78 91 ALA A O 1
ATOM 715 N N . GLN A 1 98 ? 49.350 16.710 0.345 1.00 5.91 92 GLN A N 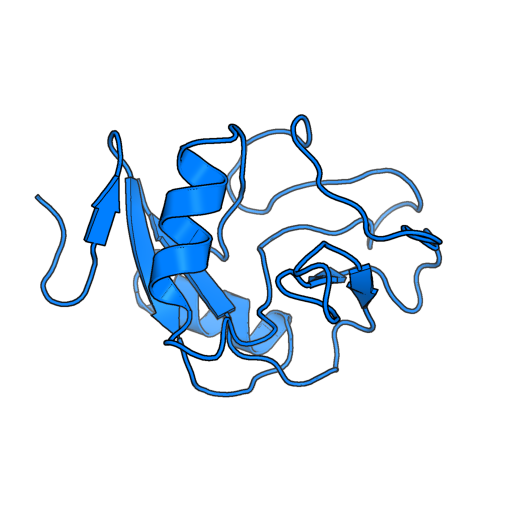1
ATOM 716 C CA . GLN A 1 98 ? 48.725 15.541 -0.310 1.00 6.34 92 GLN A CA 1
ATOM 717 C C . GLN A 1 98 ? 48.007 16.047 -1.566 1.00 5.94 92 GLN A C 1
ATOM 718 O O . GLN A 1 98 ? 47.693 17.242 -1.685 1.00 7.73 92 GLN A O 1
ATOM 724 N N . PRO A 1 99 ? 47.653 15.151 -2.508 1.00 6.55 93 PRO A N 1
ATOM 725 C CA . PRO A 1 99 ? 48.120 13.759 -2.558 1.00 6.89 93 PRO A CA 1
ATOM 726 C C . PRO A 1 99 ? 49.517 13.676 -3.196 1.00 6.85 93 PRO A C 1
ATOM 727 O O . PRO A 1 99 ? 49.885 14.487 -4.033 1.00 8.07 93 PRO A O 1
ATOM 731 N N . ASP A 1 100 ? 50.260 12.662 -2.812 1.00 7.09 94 ASP A N 1
ATOM 732 C CA . ASP A 1 100 ? 51.556 12.412 -3.419 1.00 8.46 94 ASP A CA 1
ATOM 733 C C . ASP A 1 100 ? 51.416 11.993 -4.893 1.00 7.67 94 ASP A C 1
ATOM 734 O O . ASP A 1 100 ? 52.261 12.374 -5.735 1.00 8.32 94 ASP A O 1
ATOM 739 N N . THR A 1 101 ? 50.393 11.172 -5.188 1.00 7.26 95 THR A N 1
ATOM 740 C CA . THR A 1 101 ? 50.077 10.626 -6.537 1.00 7.59 95 THR A CA 1
ATOM 741 C C . THR A 1 101 ? 50.998 9.491 -6.950 1.00 8.66 95 THR A C 1
ATOM 742 O O . THR A 1 101 ? 50.819 8.899 -8.041 1.00 9.46 95 THR A O 1
ATOM 746 N N . THR A 1 102 ? 51.892 9.073 -6.074 1.00 9.12 96 THR A N 1
ATOM 747 C CA . THR A 1 102 ? 52.781 7.950 -6.436 1.00 9.79 96 THR A CA 1
ATOM 748 C C . THR A 1 102 ? 52.026 6.634 -6.274 1.00 8.50 96 THR A C 1
ATOM 749 O O . THR A 1 102 ? 51.252 6.434 -5.314 1.00 8.50 96 THR A O 1
ATOM 753 N N . LEU A 1 103 ? 52.346 5.680 -7.154 1.00 9.04 97 LEU A N 1
ATOM 754 C CA . LEU A 1 103 ? 51.642 4.369 -7.103 1.00 8.65 97 LEU A CA 1
ATOM 755 C C . LEU A 1 103 ? 51.945 3.625 -5.800 1.00 8.99 97 LEU A C 1
ATOM 756 O O . LEU A 1 103 ? 51.095 2.875 -5.326 1.00 8.90 97 LEU A O 1
ATOM 761 N N . THR A 1 104 ? 53.089 3.855 -5.152 1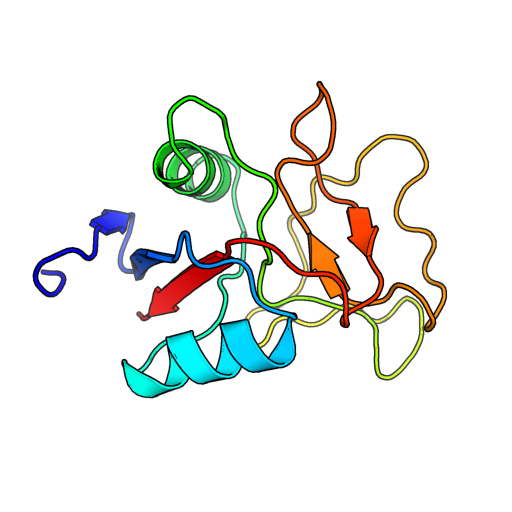.00 9.16 98 THR A N 1
ATOM 762 C CA . THR A 1 104 ? 53.428 3.185 -3.886 1.00 9.52 98 THR A CA 1
ATOM 763 C C . THR A 1 104 ? 52.498 3.583 -2.732 1.00 8.32 98 THR A C 1
ATOM 764 O O . THR A 1 104 ? 52.444 2.856 -1.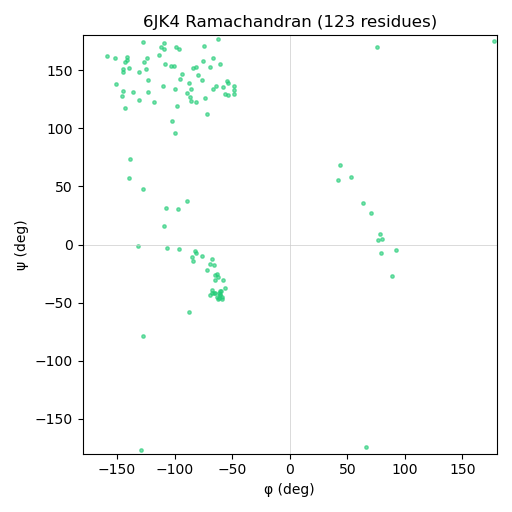799 1.00 9.41 98 THR A O 1
ATOM 768 N N . GLU A 1 105 ? 51.756 4.695 -2.839 1.00 7.71 99 GLU A N 1
ATOM 769 C CA . GLU A 1 105 ? 50.814 5.076 -1.766 1.00 7.45 99 GLU A CA 1
ATOM 770 C C . GLU A 1 105 ? 49.539 5.572 -2.463 1.00 6.78 99 GLU A C 1
ATOM 771 O O . GLU A 1 105 ? 49.229 6.791 -2.443 1.00 7.70 99 GLU A O 1
ATOM 777 N N . CYS A 1 106 ? 48.772 4.615 -3.014 1.00 6.37 100 CYS A N 1
ATOM 778 C CA . CYS A 1 106 ? 47.693 5.013 -3.921 1.00 6.06 100 CYS A CA 1
ATOM 779 C C . CYS A 1 106 ? 46.261 4.891 -3.370 1.00 5.76 100 CYS A C 1
ATOM 780 O O . CYS A 1 106 ? 45.345 5.287 -4.057 1.00 6.19 100 CYS A O 1
ATOM 783 N N . CYS A 1 107 ? 46.103 4.385 -2.156 1.00 5.80 101 CYS A N 1
ATOM 784 C CA . CYS A 1 107 ? 44.758 4.199 -1.544 1.00 5.71 101 CYS A CA 1
ATOM 785 C C . CYS A 1 107 ? 44.407 5.389 -0.650 1.00 5.53 101 CYS A C 1
ATOM 786 O O . CYS A 1 107 ? 45.246 5.899 0.105 1.00 6.15 101 CYS A O 1
ATOM 789 N N . ILE A 1 108 ? 43.137 5.804 -0.645 1.00 5.20 102 ILE A N 1
ATOM 790 C CA . ILE A 1 108 ? 42.749 6.969 0.137 1.00 5.45 102 ILE A CA 1
ATOM 791 C C . ILE A 1 108 ? 42.424 6.587 1.578 1.00 5.19 102 ILE A C 1
ATOM 792 O O . ILE A 1 108 ? 41.499 5.812 1.870 1.00 5.92 102 ILE A O 1
ATOM 797 N N . GLN A 1 109 ? 43.157 7.248 2.489 1.00 5.83 103 GLN A N 1
ATOM 798 C CA . GLN A 1 109 ? 42.905 7.165 3.945 1.00 5.96 103 GLN A CA 1
ATOM 799 C C . GLN A 1 109 ? 42.345 8.536 4.384 1.00 5.25 103 GLN A C 1
ATOM 800 O O . GLN A 1 109 ? 42.898 9.576 3.949 1.00 6.55 103 GLN A O 1
ATOM 806 N N . MET A 1 110 ? 41.306 8.517 5.227 1.00 5.34 104 MET A N 1
ATOM 807 C CA . MET A 1 110 ? 40.759 9.762 5.801 1.00 5.84 104 MET A CA 1
ATOM 808 C C . MET A 1 110 ? 41.111 9.809 7.298 1.00 5.25 104 MET A C 1
ATOM 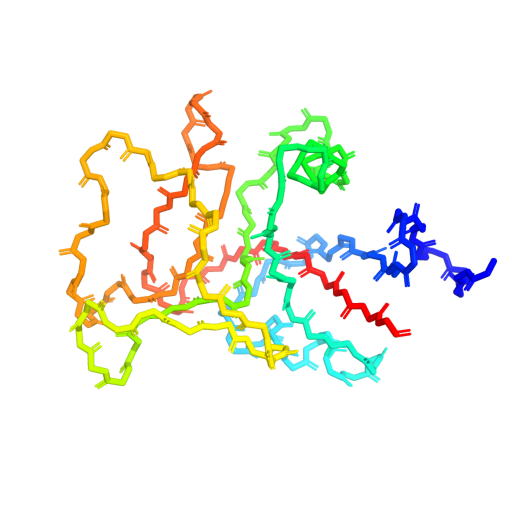809 O O . MET A 1 110 ? 41.725 8.868 7.835 1.00 5.81 104 MET A O 1
ATOM 816 N N . ASN A 1 111 ? 40.782 10.963 7.906 1.00 5.31 105 ASN A N 1
ATOM 817 C CA . ASN A 1 111 ? 41.029 11.219 9.358 1.00 5.75 105 ASN A CA 1
ATOM 818 C C . ASN A 1 111 ? 42.534 11.205 9.677 1.00 6.28 105 ASN A C 1
ATOM 819 O O . ASN A 1 111 ? 42.934 10.821 10.778 1.00 6.89 105 ASN A O 1
ATOM 824 N N . VAL A 1 112 ? 43.357 11.696 8.750 1.00 5.92 106 VAL A N 1
ATOM 825 C CA . VAL A 1 112 ? 44.810 11.698 8.905 1.00 6.27 106 VAL A CA 1
ATOM 826 C C . VAL A 1 112 ? 45.221 12.991 9.599 1.00 6.32 106 VAL A C 1
ATOM 827 O O . VAL A 1 112 ? 44.881 14.095 9.163 1.00 7.16 106 VAL A O 1
ATOM 831 N N . GLY A 1 113 ? 46.032 12.835 10.641 1.00 7.45 107 GLY A N 1
ATOM 832 C CA . GLY A 1 113 ? 46.636 13.950 11.371 1.00 8.68 107 GLY A CA 1
ATOM 833 C C . GLY A 1 113 ? 45.632 14.803 12.126 1.00 7.77 107 GLY A C 1
ATOM 834 O O . GLY A 1 113 ? 44.479 14.513 12.232 1.00 8.04 107 GLY A O 1
ATOM 835 N N . VAL A 1 114 ? 46.155 15.925 12.713 1.00 8.84 108 VAL A N 1
ATOM 836 C CA . V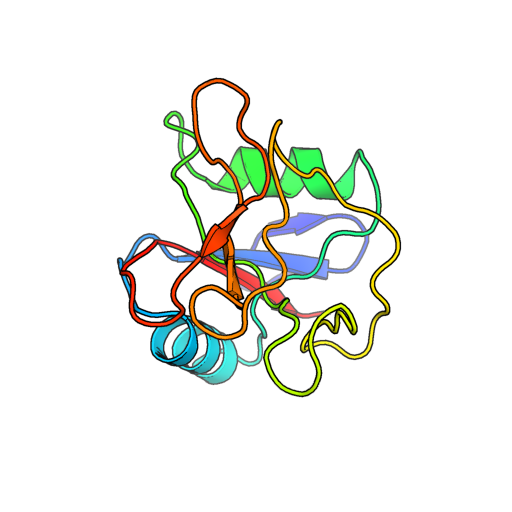AL A 1 114 ? 45.322 16.806 13.541 1.00 7.83 108 VAL A CA 1
ATOM 837 C C . VAL A 1 114 ? 44.165 17.427 12.734 1.00 7.38 108 VAL A C 1
ATOM 838 O O . VAL A 1 114 ? 43.119 17.687 13.237 1.00 7.84 108 VAL A O 1
ATOM 842 N N . GLY A 1 115 ? 44.428 17.571 11.420 1.00 7.61 109 GLY A N 1
ATOM 843 C CA . GLY A 1 115 ? 43.467 18.159 10.516 1.00 7.33 109 GLY A CA 1
ATOM 844 C C . GLY A 1 115 ? 42.397 17.212 10.029 1.00 6.64 109 GLY A C 1
ATOM 845 O O . GLY A 1 115 ? 41.431 17.629 9.374 1.00 7.36 109 GLY A O 1
ATOM 846 N N . LYS A 1 116 ? 42.530 15.918 10.345 1.00 5.80 110 LYS A N 1
ATOM 847 C CA . LYS A 1 116 ? 41.506 14.909 10.056 1.00 5.86 110 LYS A CA 1
ATOM 848 C C . LYS A 1 116 ? 41.135 14.969 8.569 1.00 5.75 110 LYS A C 1
ATOM 849 O O . LYS A 1 116 ? 39.950 15.143 8.208 1.00 6.78 110 LYS A O 1
ATOM 855 N N . CYS A 1 117 ? 42.144 14.784 7.734 1.00 6.29 111 CYS A N 1
ATOM 856 C CA . CYS A 1 117 ? 42.036 15.007 6.294 1.00 5.89 111 CYS A CA 1
ATOM 857 C C . CYS A 1 117 ? 42.553 13.767 5.533 1.00 5.38 111 CYS A C 1
ATOM 858 O O . CYS A 1 117 ? 42.815 12.719 6.121 1.00 6.32 111 CYS A O 1
ATOM 861 N N . TRP A 1 118 ? 42.569 13.869 4.193 1.00 5.85 112 TRP A N 1
ATOM 862 C CA . TRP A 1 118 ? 42.873 12.689 3.346 1.00 5.78 112 TRP A CA 1
ATOM 863 C C . TRP A 1 118 ? 44.358 12.632 2.997 1.00 6.09 112 TRP A C 1
ATOM 864 O O . TRP A 1 118 ? 45.012 13.678 2.726 1.00 6.50 112 TRP A O 1
ATOM 875 N N . ASP A 1 119 ? 44.851 11.408 2.891 1.00 6.62 113 ASP A N 1
ATOM 876 C CA . ASP A 1 119 ? 46.251 11.155 2.504 1.00 6.52 113 ASP A CA 1
ATOM 877 C C . ASP A 1 119 ? 46.295 9.870 1.686 1.00 6.50 113 ASP A C 1
ATOM 878 O O . ASP A 1 119 ? 45.750 8.843 2.166 1.00 7.17 113 ASP A O 1
ATOM 883 N N . ASP A 1 120 ? 46.893 9.908 0.516 1.00 6.25 114 ASP A N 1
ATOM 884 C CA . ASP A 1 120 ? 47.064 8.677 -0.286 1.00 6.13 114 ASP A CA 1
ATOM 885 C C . ASP A 1 120 ? 48.163 7.830 0.380 1.00 6.66 114 ASP A C 1
ATOM 886 O O . ASP A 1 120 ? 49.297 8.312 0.620 1.00 8.10 114 ASP A O 1
ATOM 891 N N . THR A 1 121 ? 47.859 6.593 0.668 1.00 6.57 115 THR A N 1
ATOM 892 C CA . THR A 1 121 ? 48.575 5.795 1.650 1.00 6.61 115 THR A CA 1
ATOM 893 C C . THR A 1 121 ? 48.927 4.451 1.040 1.00 6.26 115 THR A C 1
ATOM 894 O O . THR A 1 121 ? 48.112 3.923 0.255 1.00 6.45 115 THR A O 1
ATOM 898 N N . PRO A 1 122 ? 50.057 3.826 1.421 1.00 6.86 116 PRO A N 1
ATOM 899 C CA . PRO A 1 122 ? 50.312 2.450 0.970 1.00 7.22 116 PRO A CA 1
ATOM 900 C C . PRO A 1 122 ? 49.116 1.556 1.329 1.00 7.10 116 PRO A C 1
ATOM 901 O O . PRO A 1 122 ? 48.697 1.472 2.451 1.00 7.02 116 PRO A O 1
ATOM 905 N N . CYS A 1 123 ? 48.634 0.827 0.296 1.00 6.90 117 CYS A N 1
ATOM 906 C CA . CYS A 1 123 ? 47.395 0.094 0.442 1.00 6.80 117 CYS A CA 1
ATOM 907 C C . CYS A 1 123 ? 47.521 -1.083 1.404 1.00 7.09 117 CYS A C 1
ATOM 908 O O . CYS A 1 123 ? 46.551 -1.594 1.884 1.00 7.13 117 CYS A O 1
ATOM 911 N N . THR A 1 124 ? 48.775 -1.512 1.708 1.00 7.39 118 THR A N 1
ATOM 912 C CA . THR A 1 124 ? 49.036 -2.576 2.658 1.00 8.11 118 THR A CA 1
ATOM 913 C C . THR A 1 124 ? 49.037 -2.118 4.136 1.00 8.22 118 THR A C 1
ATOM 914 O O . THR A 1 124 ? 49.128 -2.945 5.024 1.00 9.09 118 THR A O 1
ATOM 918 N N . HIS A 1 125 ? 48.927 -0.820 4.408 1.00 8.09 119 HIS A N 1
ATOM 919 C CA . HIS A 1 125 ? 48.859 -0.347 5.773 1.00 8.43 119 HIS A CA 1
ATOM 920 C C 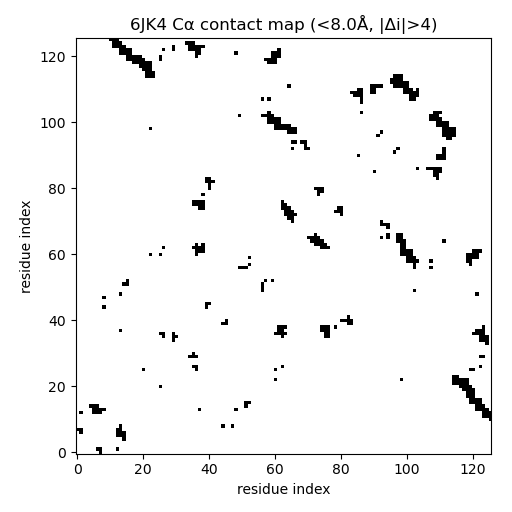. HIS A 1 125 ? 47.540 -0.759 6.407 1.00 7.56 119 HIS A C 1
ATOM 921 O O . HIS A 1 125 ? 46.500 -0.926 5.740 1.00 8.30 119 HIS A O 1
ATOM 928 N N . LEU A 1 126 ? 47.544 -0.914 7.729 1.00 8.68 120 LEU A N 1
ATOM 929 C CA . LEU A 1 126 ? 46.395 -1.421 8.482 1.00 7.98 120 LEU A CA 1
ATOM 930 C C . LEU A 1 126 ? 45.599 -0.259 9.070 1.00 7.53 120 LEU A C 1
ATOM 931 O O . LEU A 1 126 ? 46.133 0.534 9.892 1.00 8.52 120 LEU A O 1
ATOM 936 N N . HIS A 1 127 ? 44.325 -0.148 8.660 1.00 6.64 121 HIS A N 1
ATOM 937 C CA . HIS A 1 127 ? 43.448 0.905 9.195 1.00 6.92 121 HIS A CA 1
ATOM 938 C C . HIS A 1 127 ? 42.033 0.367 9.354 1.00 6.42 121 HIS A C 1
ATOM 939 O O . HIS A 1 127 ? 41.622 -0.580 8.668 1.00 6.33 121 HIS A O 1
ATOM 946 N N . SER A 1 128 ? 41.281 1.017 10.250 1.00 6.42 122 SER A N 1
ATOM 947 C CA . SER A 1 128 ? 39.850 0.881 10.306 1.00 6.12 122 SER A CA 1
ATOM 948 C C . SER A 1 128 ? 39.275 1.400 8.972 1.00 5.49 122 SER A C 1
ATOM 949 O O . SER A 1 128 ? 40.014 1.858 8.128 1.00 5.89 122 SER A O 1
ATOM 953 N N . SER A 1 129 ? 37.956 1.292 8.825 1.00 5.60 123 SER A N 1
ATOM 954 C CA . SER A 1 129 ? 37.371 1.587 7.503 1.00 5.66 123 SER A CA 1
ATOM 955 C C . SER A 1 129 ? 35.898 1.934 7.624 1.00 5.63 123 SER A C 1
ATOM 956 O O . SER A 1 129 ? 35.236 1.672 8.606 1.00 6.01 123 SER A O 1
ATOM 959 N N . ILE A 1 130 ? 35.399 2.576 6.551 1.00 5.48 124 ILE A N 1
ATOM 960 C CA . ILE A 1 130 ? 33.960 2.913 6.457 1.00 5.94 124 ILE A CA 1
ATOM 961 C C . ILE A 1 130 ? 33.358 2.188 5.257 1.00 5.25 124 ILE A C 1
ATOM 962 O O . ILE A 1 130 ? 33.856 2.365 4.144 1.00 5.98 124 ILE A O 1
ATOM 967 N N . CYS A 1 131 ? 32.332 1.401 5.536 1.00 5.72 125 CYS A N 1
ATOM 968 C CA . CYS A 1 131 ? 31.566 0.729 4.478 1.00 5.63 125 CYS A CA 1
ATOM 969 C C . CYS A 1 131 ? 30.270 1.486 4.199 1.00 5.52 125 CYS A C 1
ATOM 970 O O . CYS A 1 131 ? 29.714 2.148 5.107 1.00 6.17 125 CYS A O 1
ATOM 973 N N . ALA A 1 132 ? 29.763 1.354 2.972 1.00 5.42 126 ALA A N 1
ATOM 974 C CA . ALA A 1 132 ? 28.522 2.003 2.581 1.00 5.20 126 ALA A CA 1
ATOM 975 C C . ALA A 1 132 ? 27.774 1.093 1.631 1.00 5.14 126 ALA A C 1
ATOM 976 O O . ALA A 1 132 ? 28.403 0.447 0.775 1.00 5.54 126 ALA A O 1
ATOM 978 N N . LYS A 1 133 ? 26.462 1.181 1.694 1.00 5.28 127 LYS A N 1
ATOM 979 C CA . LYS A 1 133 ? 25.603 0.482 0.701 1.00 5.56 127 LYS A CA 1
ATOM 980 C C . LYS A 1 133 ? 24.315 1.289 0.565 1.00 5.86 127 LYS A C 1
ATOM 981 O O . LYS A 1 133 ? 23.763 1.760 1.552 1.00 6.76 127 LYS A O 1
ATOM 987 N N . THR A 1 134 ? 23.882 1.416 -0.691 1.00 7.52 128 THR A N 1
ATOM 988 C CA . THR A 1 134 ? 22.684 2.208 -1.065 1.00 9.88 128 THR A CA 1
ATOM 989 C C . THR A 1 134 ? 21.691 1.350 -1.851 1.00 10.80 128 THR A C 1
ATOM 990 O O . THR A 1 134 ? 20.612 1.160 -1.256 1.00 15.26 128 THR A O 1
#

Solvent-accessible surface area: 6618 Å² total; per-residue (Å²): 190,28,71,127,110,27,123,82,50,117,53,19,13,10,48,29,23,88,63,90,42,61,39,43,59,0,12,107,42,2,116,164,92,58,9,18,1,0,11,0,53,42,125,107,36,6,48,42,0,47,131,29,0,70,112,70,51,39,47,0,0,0,0,2,10,0,52,135,91,42,76,143,43,118,15,102,62,82,58,77,42,94,48,54,45,58,19,215,76,38,39,64,37,68,99,114,46,10,4,0,14,0,0,30,50,156,53,57,17,0,30,0,6,42,36,102,88,108,35,1,0,0,4,15,60,140

CATH classification: 3.10.100.10

InterPro domains:
  IPR001304 C-type lectin-like [PF00059] (40-144)
  IPR001304 C-type lectin-like [PS50041] (28-143)
  IPR001304 C-type lectin-like [SM00034] (21-143)
  IPR002353 Type-2 ice-structuring protein [PR00356] (20-32)
  IPR002353 Type-2 ice-structuring protein [PR00356] (32-49)
  IPR002353 Type-2 ice-structuring protein [PR00356] (50-67)
  IPR002353 Type-2 ice-structuring protein [PR00356] (80-96)
  IPR002353 Type-2 ice-structuring protein [PR00356] (102-113)
  IPR002353 Type-2 ice-structuring protein [PR00356] (114-125)
  IPR002353 Type-2 ice-structuring protein [PR00356] (129-142)
  IPR016186 C-type lectin-like/link domain superfamily [G3DSA:3.10.100.10] (18-146)
  IPR016187 C-type lectin fold [SSF56436] (9-145)
  IPR018378 C-type lectin, conserved site [PS00615] (118-142)
  IPR050111 C-type lectin and snaclec domain-containing protein [PTHR22803] (21-145)